Protein AF-A0A7J8XLC2-F1 (afdb_monomer)

InterPro domains:
  IPR004240 Nonaspanin (TM9SF) [PF02990] (1-129)
  IPR004240 Nonaspanin (TM9SF) [PTHR10766] (1-129)

pLDDT: mean 79.37, std 13.91, range [45.06, 97.25]

Sequence (130 aa):
MTYSIKWLPTNVTFARRFDVYLDYPFFEHQIHWFSVFNSFMMVIFLTGLVSMILMRTLRNDYAKYAREDDDLETLERDVSEESGWKLVHGDVFRPPRGLVLLSAVVGTGAQLALLVLLVILLAIVGTLYV

Radius of gyration: 33.18 Å; Cα contacts (8 Å, |Δi|>4): 1; chains: 1; bounding box: 45×52×92 Å

Structure (mmCIF, N/CA/C/O backbone):
data_AF-A0A7J8XLC2-F1
#
_entry.id   AF-A0A7J8XLC2-F1
#
loop_
_atom_site.group_PDB
_atom_site.id
_atom_site.type_symbol
_atom_site.label_atom_id
_atom_site.label_alt_id
_atom_site.label_comp_id
_atom_site.label_asym_id
_atom_site.label_entity_id
_atom_site.label_seq_id
_atom_site.pdbx_PDB_ins_code
_atom_site.Cartn_x
_atom_site.Cartn_y
_atom_site.Cartn_z
_atom_site.occupancy
_atom_site.B_iso_or_equiv
_atom_site.auth_seq_id
_atom_site.auth_comp_id
_atom_site.auth_asym_id
_atom_site.auth_atom_id
_atom_site.pdbx_PDB_model_num
ATOM 1 N N . MET A 1 1 ? 4.538 -8.813 51.188 1.00 45.06 1 MET A N 1
ATOM 2 C CA . MET A 1 1 ? 3.809 -7.734 50.489 1.00 45.06 1 MET A CA 1
ATOM 3 C C . MET A 1 1 ? 2.490 -7.535 51.218 1.00 45.06 1 MET A C 1
ATOM 5 O O . MET A 1 1 ? 1.593 -8.346 51.039 1.00 45.06 1 MET A O 1
ATOM 9 N N . THR A 1 2 ? 2.393 -6.541 52.099 1.00 63.00 2 THR A N 1
ATOM 10 C CA . THR A 1 2 ? 1.174 -6.277 52.884 1.00 63.00 2 THR A CA 1
ATOM 11 C C . THR A 1 2 ? 0.667 -4.903 52.478 1.00 63.00 2 THR A C 1
ATOM 13 O O . THR A 1 2 ? 1.368 -3.914 52.676 1.00 63.00 2 THR A O 1
ATOM 16 N N . TYR A 1 3 ? -0.506 -4.836 51.851 1.00 78.50 3 TYR A N 1
ATOM 17 C CA . TYR A 1 3 ? -1.141 -3.565 51.515 1.00 78.50 3 TYR A CA 1
ATOM 18 C C . TYR A 1 3 ? -2.088 -3.154 52.650 1.00 78.50 3 TYR A C 1
ATOM 20 O O . TYR A 1 3 ? -2.692 -4.000 53.307 1.00 78.50 3 TYR A O 1
ATOM 28 N N . SER A 1 4 ? -2.207 -1.850 52.893 1.00 78.00 4 SER A N 1
ATOM 29 C CA . SER A 1 4 ? -3.137 -1.277 53.868 1.00 78.00 4 SER A CA 1
ATOM 30 C C . SER A 1 4 ? -4.139 -0.401 53.126 1.00 78.00 4 SER A C 1
ATOM 32 O O . SER A 1 4 ? -3.741 0.493 52.381 1.00 78.00 4 SER A O 1
ATOM 34 N N . ILE A 1 5 ? -5.432 -0.676 53.309 1.00 83.94 5 ILE A N 1
ATOM 35 C CA . ILE A 1 5 ? -6.523 0.129 52.751 1.00 83.94 5 ILE A CA 1
ATOM 36 C C . ILE A 1 5 ? -7.125 0.959 53.879 1.00 83.94 5 ILE A C 1
ATOM 38 O O . ILE A 1 5 ? -7.458 0.431 54.940 1.00 83.94 5 ILE A O 1
ATOM 42 N N . LYS A 1 6 ? -7.301 2.257 53.627 1.00 81.19 6 LYS A N 1
ATOM 43 C CA . LYS A 1 6 ? -8.070 3.164 54.481 1.00 81.19 6 LYS A CA 1
ATOM 44 C C . LYS A 1 6 ? -9.316 3.594 53.722 1.00 81.19 6 LYS A C 1
ATOM 46 O O . LYS A 1 6 ? -9.214 4.188 52.654 1.00 81.19 6 LYS A O 1
ATOM 51 N N . TRP A 1 7 ? -10.481 3.281 54.273 1.00 83.38 7 TRP A N 1
ATOM 52 C CA . TRP A 1 7 ? -11.764 3.672 53.700 1.00 83.38 7 TRP A CA 1
ATOM 53 C C . TRP A 1 7 ? -12.165 5.046 54.233 1.00 83.38 7 TRP A C 1
ATOM 55 O O . TRP A 1 7 ? -12.185 5.250 55.446 1.00 83.38 7 TRP A O 1
ATOM 65 N N . LEU A 1 8 ? -12.486 5.979 53.334 1.00 84.69 8 LEU A N 1
ATOM 66 C CA . LEU A 1 8 ? -13.0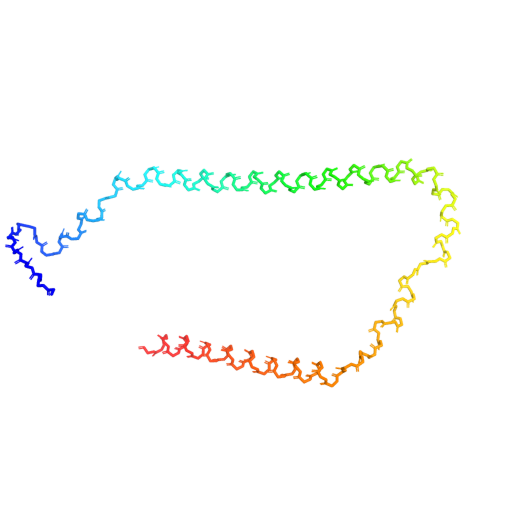58 7.278 53.685 1.00 84.69 8 LEU A CA 1
ATOM 67 C C . LEU A 1 8 ? -14.517 7.351 53.206 1.00 84.69 8 LEU A C 1
ATOM 69 O O . LEU A 1 8 ? -14.803 6.961 52.070 1.00 84.69 8 LEU A O 1
ATOM 73 N N . PRO A 1 9 ? -15.449 7.844 54.040 1.00 83.50 9 PRO A N 1
ATOM 74 C CA . PRO A 1 9 ? -16.835 8.041 53.636 1.00 83.50 9 PRO A CA 1
ATOM 75 C C . PRO A 1 9 ? -16.952 9.204 52.642 1.00 83.50 9 PRO A C 1
ATOM 77 O O . PRO A 1 9 ? -16.281 10.225 52.776 1.00 83.50 9 PRO A O 1
ATOM 80 N N . THR A 1 10 ? -17.832 9.063 51.649 1.00 82.31 10 THR A N 1
ATOM 81 C CA . THR A 1 10 ? -18.079 10.087 50.620 1.00 82.31 10 THR A CA 1
ATOM 82 C C . THR A 1 10 ? -19.557 10.466 50.594 1.00 82.31 10 THR A C 1
ATOM 84 O O . THR A 1 10 ? -20.398 9.571 50.629 1.00 82.31 10 THR A O 1
ATOM 87 N N . ASN A 1 11 ? -19.878 11.746 50.394 1.00 85.56 11 ASN A N 1
ATOM 88 C CA . ASN A 1 11 ? -21.262 12.230 50.247 1.00 85.56 11 ASN A CA 1
ATOM 89 C C . ASN A 1 11 ? -21.863 12.060 48.836 1.00 85.56 11 ASN A C 1
ATOM 91 O O . ASN A 1 11 ? -23.034 12.361 48.628 1.00 85.56 11 ASN A O 1
ATOM 95 N N . VAL A 1 12 ? -21.085 11.589 47.856 1.00 81.94 12 VAL A N 1
ATOM 96 C CA . VAL A 1 12 ? -21.573 11.315 46.495 1.00 81.94 12 VAL A CA 1
ATOM 97 C C . VAL A 1 12 ? -22.301 9.974 46.429 1.00 81.94 12 VAL A C 1
ATOM 99 O O . VAL A 1 12 ? -21.786 8.947 46.885 1.00 81.94 12 VAL A O 1
ATOM 102 N N . THR A 1 13 ? -23.495 9.985 45.833 1.00 80.81 13 THR A N 1
ATOM 103 C CA . THR A 1 13 ? -24.294 8.782 45.578 1.00 80.81 13 THR A CA 1
ATOM 104 C C . THR A 1 13 ? -23.543 7.837 44.642 1.00 80.81 13 THR A C 1
ATOM 106 O O . THR A 1 13 ? -22.837 8.283 43.739 1.00 80.81 13 THR A O 1
ATOM 109 N N . PHE A 1 14 ? -23.692 6.522 44.841 1.00 79.50 14 PHE A N 1
ATOM 110 C CA . PHE A 1 14 ? -22.957 5.506 44.072 1.00 79.50 14 PHE A CA 1
ATOM 111 C C . PHE A 1 14 ? -23.074 5.713 42.552 1.00 79.50 14 PHE A C 1
ATOM 113 O O . PHE A 1 14 ? -22.074 5.622 41.848 1.00 79.50 14 PHE A O 1
ATOM 120 N N . ALA A 1 15 ? -24.266 6.087 42.076 1.00 80.50 15 ALA A N 1
ATOM 121 C CA . ALA A 1 15 ? -24.545 6.341 40.665 1.00 80.50 15 ALA A CA 1
ATOM 122 C C . ALA A 1 15 ? -23.743 7.509 40.061 1.00 80.50 15 ALA A C 1
ATOM 124 O O . ALA A 1 15 ? -23.401 7.441 38.890 1.00 80.50 15 ALA A O 1
ATOM 125 N N . ARG A 1 16 ? -23.417 8.550 40.844 1.00 78.75 16 ARG A N 1
ATOM 126 C CA . ARG A 1 16 ? -22.707 9.754 40.365 1.00 78.75 16 ARG A CA 1
ATOM 127 C C . ARG A 1 16 ? -21.204 9.751 40.645 1.00 78.75 16 ARG A C 1
ATOM 129 O O . ARG A 1 16 ? -20.503 10.692 40.294 1.00 78.75 16 ARG A O 1
ATOM 136 N N . ARG A 1 17 ? -20.673 8.711 41.298 1.00 80.81 17 ARG A N 1
ATOM 137 C CA . ARG A 1 17 ? -19.233 8.623 41.616 1.00 80.81 17 ARG A CA 1
ATOM 138 C C . ARG A 1 17 ? -18.350 8.569 40.370 1.00 80.81 17 ARG A C 1
ATOM 140 O O . ARG A 1 17 ? -17.209 9.013 40.431 1.00 80.81 17 ARG A O 1
ATOM 147 N N . PHE A 1 18 ? -18.869 8.023 39.272 1.00 77.38 18 PHE A N 1
ATOM 148 C CA . PHE A 1 18 ? -18.138 7.908 38.012 1.00 77.38 18 PHE A CA 1
ATOM 149 C C . PHE A 1 18 ? -18.171 9.191 37.172 1.00 77.38 18 PHE A C 1
ATOM 151 O O . PHE A 1 18 ? -17.306 9.358 36.319 1.00 77.38 18 PHE A O 1
ATOM 158 N N . ASP A 1 19 ? -19.078 10.128 37.467 1.00 77.44 19 ASP A N 1
ATOM 159 C CA . ASP A 1 19 ? -19.248 11.369 36.700 1.00 77.44 19 ASP A CA 1
ATOM 160 C C . ASP A 1 19 ? -18.007 12.277 36.771 1.00 77.44 19 ASP A C 1
ATOM 162 O O . ASP A 1 19 ? -17.693 12.968 35.812 1.00 77.44 19 ASP A O 1
ATOM 166 N N . VAL A 1 20 ? -17.233 12.206 37.862 1.00 73.44 20 VAL A N 1
ATOM 167 C CA . VAL A 1 20 ? -15.961 12.942 38.031 1.00 73.44 20 VAL A CA 1
ATOM 168 C C . VAL A 1 20 ? -14.902 12.516 37.009 1.00 73.44 20 VAL A C 1
ATOM 170 O O . VAL A 1 20 ? -14.051 13.312 36.623 1.00 73.44 20 VAL A O 1
ATOM 173 N N . TYR A 1 21 ? -14.944 11.264 36.550 1.00 70.12 21 TYR A N 1
ATOM 174 C CA . TYR A 1 21 ? -14.046 10.772 35.500 1.00 70.12 21 TYR A CA 1
ATOM 175 C C . TYR A 1 21 ? -14.570 11.074 34.092 1.00 70.12 21 TYR A C 1
ATOM 177 O O . TYR A 1 21 ? -13.850 10.869 33.117 1.00 70.12 21 TYR A O 1
ATOM 185 N N . LEU A 1 22 ? -15.812 11.553 33.991 1.00 72.19 22 LEU A N 1
ATOM 186 C CA . LEU A 1 22 ? -16.464 11.971 32.755 1.00 72.19 22 LEU A CA 1
ATOM 187 C C . LEU A 1 22 ? -16.412 13.495 32.563 1.00 72.19 22 LEU A C 1
ATOM 189 O O . LEU A 1 22 ? -17.052 13.997 31.643 1.00 72.19 22 LEU A O 1
ATOM 193 N N . ASP A 1 23 ? -15.665 14.237 33.392 1.00 65.75 23 ASP A N 1
ATOM 194 C CA . ASP A 1 23 ? -15.508 15.684 33.234 1.00 65.75 23 ASP A CA 1
ATOM 195 C C . ASP A 1 23 ? -14.778 16.005 31.912 1.00 65.75 23 ASP A C 1
ATOM 197 O O . ASP A 1 23 ? -13.554 15.946 31.768 1.00 65.75 23 ASP A O 1
ATOM 201 N N . TYR A 1 24 ? -15.602 16.359 30.929 1.00 61.75 24 TYR A N 1
ATOM 202 C CA . TYR A 1 24 ? -15.301 16.656 29.531 1.00 61.75 24 TYR A CA 1
ATOM 203 C C . TYR A 1 24 ? -14.434 17.907 29.234 1.00 61.75 24 TYR A C 1
ATOM 205 O O . TYR A 1 24 ? -13.687 17.876 28.250 1.00 61.75 24 TYR A O 1
ATOM 213 N N . PRO A 1 25 ? -14.445 19.009 30.020 1.00 65.38 25 PRO A N 1
ATOM 214 C CA . PRO A 1 25 ? -13.868 20.276 29.553 1.00 65.38 25 PRO A CA 1
ATOM 215 C C . PRO A 1 25 ? -12.332 20.295 29.478 1.00 65.38 25 PRO A C 1
ATOM 217 O O . PRO A 1 25 ? -11.764 21.198 28.865 1.00 65.38 25 PRO A O 1
ATOM 220 N N . PHE A 1 26 ? -11.641 19.308 30.060 1.00 58.66 26 PHE A N 1
ATOM 221 C CA . PHE A 1 26 ? -10.179 19.206 29.988 1.00 58.66 26 PHE A CA 1
ATOM 222 C C . PHE A 1 26 ? -9.680 18.455 28.738 1.00 58.66 26 PHE A C 1
ATOM 224 O O . PHE A 1 26 ? -8.571 18.714 28.270 1.00 58.66 26 PHE A O 1
ATOM 231 N N . PHE A 1 27 ? -10.488 17.554 28.166 1.00 56.06 27 PHE A N 1
ATOM 232 C CA . PHE A 1 27 ? -10.042 16.632 27.112 1.00 56.06 27 PHE A CA 1
ATOM 233 C C . PHE A 1 27 ? -10.458 17.041 25.691 1.00 56.06 27 PHE A C 1
ATOM 235 O O . PHE A 1 27 ? -9.766 16.681 24.740 1.00 56.06 27 PHE A O 1
ATOM 242 N N . GLU A 1 28 ? -11.532 17.814 25.505 1.00 61.28 28 GLU A N 1
ATOM 243 C CA . GLU A 1 28 ? -12.068 18.049 24.154 1.00 61.28 28 GLU A CA 1
ATOM 244 C C . GLU A 1 28 ? -11.238 19.010 23.292 1.00 61.28 28 GLU A C 1
ATOM 246 O O . GLU A 1 28 ? -10.971 18.715 22.127 1.00 61.28 28 GLU A O 1
ATOM 251 N N . HIS A 1 29 ? -10.814 20.164 23.819 1.00 61.19 29 HIS A N 1
ATOM 252 C CA . HIS A 1 29 ? -10.316 21.221 22.928 1.00 61.19 29 HIS A CA 1
ATOM 253 C C . HIS A 1 29 ? -8.862 21.015 22.475 1.00 61.19 29 HIS A C 1
ATOM 255 O O . HIS A 1 29 ? -8.542 21.216 21.303 1.00 61.19 29 HIS A O 1
ATOM 261 N N . GLN A 1 30 ? -7.972 20.579 23.373 1.00 66.06 30 GLN A N 1
ATOM 262 C CA . GLN A 1 30 ? -6.543 20.473 23.047 1.00 66.06 30 GLN A CA 1
ATOM 263 C C . GLN A 1 30 ? -6.191 19.181 22.297 1.00 66.06 30 GLN A C 1
ATOM 265 O O . GLN A 1 30 ? -5.374 19.206 21.377 1.00 66.06 30 GLN A O 1
ATOM 270 N N . ILE A 1 31 ? -6.830 18.057 22.636 1.00 73.81 31 ILE A N 1
ATOM 271 C CA . ILE A 1 31 ? -6.496 16.748 22.052 1.00 73.81 31 ILE A CA 1
ATOM 272 C C . ILE A 1 31 ? -7.086 16.612 20.644 1.00 73.81 31 ILE A C 1
ATOM 274 O O . ILE A 1 31 ? -6.421 16.090 19.747 1.00 73.81 31 ILE A O 1
ATOM 278 N N . HIS A 1 32 ? -8.294 17.138 20.409 1.00 80.12 32 HIS A N 1
ATOM 279 C CA . HIS A 1 32 ? -8.920 17.059 19.091 1.00 80.12 32 HIS A CA 1
ATOM 280 C C . HIS A 1 32 ? -8.149 17.884 18.050 1.00 80.12 32 HIS A C 1
ATOM 282 O O . HIS A 1 32 ? -7.794 17.360 16.993 1.00 80.12 32 HIS A O 1
ATOM 288 N N . TRP A 1 33 ? -7.788 19.136 18.359 1.00 84.50 33 TRP A N 1
ATOM 289 C CA . TRP A 1 33 ? -6.998 19.963 17.439 1.00 84.50 33 TRP A CA 1
ATOM 290 C C . TRP A 1 33 ? -5.585 19.397 17.201 1.00 84.50 33 TRP A C 1
ATOM 292 O O . TRP A 1 33 ? -5.103 19.411 16.067 1.00 84.50 33 TRP A O 1
ATOM 302 N N . PHE A 1 34 ? -4.962 18.793 18.223 1.00 85.31 34 PHE A N 1
ATOM 303 C CA . PHE A 1 34 ? -3.691 18.076 18.070 1.00 85.31 34 PHE A CA 1
ATOM 304 C C . PHE A 1 34 ? -3.803 16.886 17.100 1.00 85.31 34 PHE A C 1
ATOM 306 O O . PHE A 1 34 ? -2.930 16.692 16.254 1.00 85.31 34 PHE A O 1
ATOM 313 N N . SER A 1 35 ? -4.900 16.123 17.159 1.00 84.12 35 SER A N 1
ATOM 314 C CA . SER A 1 35 ? -5.138 15.003 16.235 1.00 84.12 35 SER A CA 1
ATOM 315 C C . SER A 1 35 ? -5.342 15.458 14.780 1.00 84.12 35 SER A C 1
ATOM 317 O O . SER A 1 35 ? -4.810 14.833 13.857 1.00 84.12 35 SER A O 1
ATOM 319 N N . VAL A 1 36 ? -6.020 16.595 14.570 1.00 89.62 36 VAL A N 1
ATOM 320 C CA . VAL A 1 36 ? -6.197 17.215 13.245 1.00 89.62 36 VAL A CA 1
ATOM 321 C C . VAL A 1 36 ? -4.851 17.670 12.682 1.00 89.62 36 VAL A C 1
ATOM 323 O O . VAL A 1 36 ? -4.533 17.374 11.529 1.00 89.62 36 VAL A O 1
ATOM 326 N N . PHE A 1 37 ? -4.023 18.324 13.501 1.00 92.75 37 PHE A N 1
ATOM 327 C CA . PHE A 1 37 ? -2.679 18.738 13.098 1.00 92.75 37 PHE A CA 1
ATOM 328 C C . PHE A 1 37 ? -1.792 17.538 12.737 1.00 92.75 37 PHE A C 1
ATOM 330 O O . PHE A 1 37 ? -1.132 17.544 11.698 1.00 92.75 37 PHE A O 1
ATOM 337 N N . ASN A 1 38 ? -1.828 16.477 13.547 1.00 90.38 38 ASN A N 1
ATOM 338 C CA . ASN A 1 38 ? -1.083 15.246 13.291 1.00 90.38 38 ASN A CA 1
ATOM 339 C C . ASN A 1 38 ? -1.464 14.610 11.940 1.00 90.38 38 ASN A C 1
ATOM 341 O O . ASN A 1 38 ? -0.587 14.260 11.150 1.00 90.38 38 ASN A O 1
ATOM 345 N N . SER A 1 39 ? -2.762 14.518 11.630 1.00 92.25 39 SER A N 1
ATOM 346 C CA . SER A 1 39 ? -3.222 14.002 10.333 1.00 92.25 39 SER A CA 1
ATOM 347 C C . SER A 1 39 ? -2.823 14.915 9.169 1.00 92.25 39 SER A C 1
ATOM 349 O O . SER A 1 39 ? -2.443 14.426 8.106 1.00 92.25 39 SER A O 1
ATOM 351 N N . PHE A 1 40 ? -2.885 16.236 9.352 1.00 95.25 40 PHE A N 1
ATOM 352 C CA . PHE A 1 40 ? -2.515 17.208 8.322 1.00 95.25 40 PHE A CA 1
ATOM 353 C C . PHE A 1 40 ? -1.022 17.140 7.964 1.00 95.25 40 PHE A C 1
ATOM 355 O O . PHE A 1 40 ? -0.666 17.123 6.784 1.00 95.25 40 PHE A O 1
ATOM 362 N N . MET A 1 41 ? -0.147 17.012 8.968 1.00 94.62 41 MET A N 1
ATOM 363 C CA . MET A 1 41 ? 1.294 16.811 8.763 1.00 94.62 41 MET A CA 1
ATOM 364 C C . MET A 1 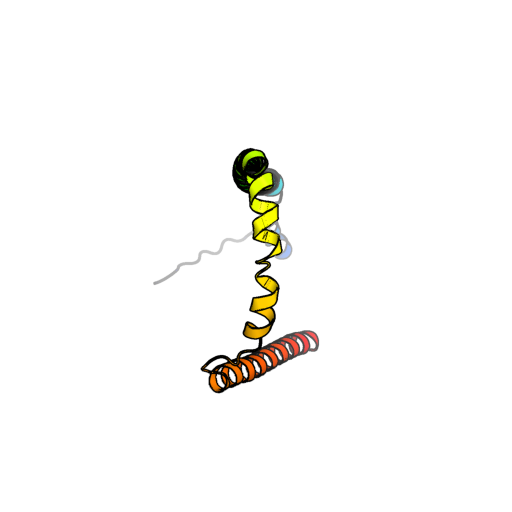41 ? 1.590 15.541 7.957 1.00 94.62 41 MET A C 1
ATOM 366 O O . MET A 1 41 ? 2.421 15.564 7.048 1.00 94.62 41 MET A O 1
ATOM 370 N N . MET A 1 42 ? 0.867 14.455 8.240 1.00 94.31 42 MET A N 1
ATOM 371 C CA . MET A 1 42 ? 0.979 13.183 7.518 1.00 94.31 42 MET A CA 1
ATOM 372 C C . MET A 1 42 ? 0.646 13.344 6.027 1.00 94.31 42 MET A C 1
ATOM 374 O O . MET A 1 42 ? 1.400 12.883 5.172 1.00 94.31 42 MET A O 1
ATOM 378 N N . VAL A 1 43 ? -0.435 14.063 5.702 1.00 96.19 43 VAL A N 1
ATOM 379 C CA . VAL A 1 43 ? -0.856 14.318 4.312 1.00 96.19 43 VAL A CA 1
ATOM 380 C C . VAL A 1 43 ? 0.167 15.163 3.552 1.00 96.19 43 VAL A C 1
ATOM 382 O O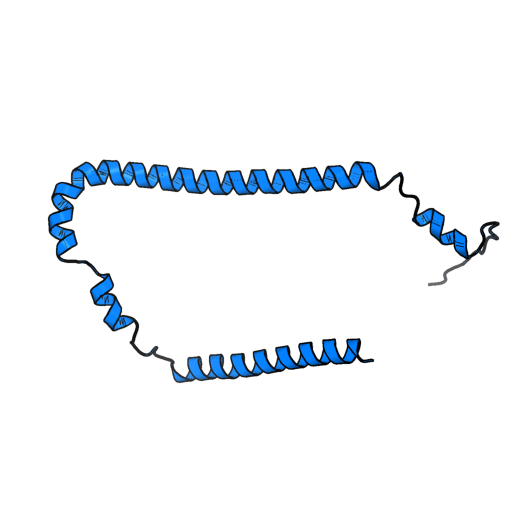 . VAL A 1 43 ? 0.500 14.831 2.411 1.00 96.19 43 VAL A O 1
ATOM 385 N N . ILE A 1 44 ? 0.702 16.223 4.170 1.00 96.56 44 ILE A N 1
ATOM 386 C CA . ILE A 1 44 ? 1.755 17.052 3.557 1.00 96.56 44 ILE A CA 1
ATOM 387 C C . ILE A 1 44 ? 2.999 16.211 3.283 1.00 96.56 44 ILE A C 1
ATOM 389 O O . ILE A 1 44 ? 3.561 16.283 2.190 1.00 96.56 44 ILE A O 1
ATOM 393 N N . PHE A 1 45 ? 3.412 15.393 4.251 1.00 96.44 45 PHE A N 1
ATOM 394 C CA . PHE A 1 45 ? 4.583 14.539 4.109 1.00 96.44 45 PHE A CA 1
ATOM 395 C C . PHE A 1 45 ? 4.414 13.530 2.966 1.00 96.44 45 PHE A C 1
ATOM 397 O O . PHE A 1 45 ? 5.285 13.424 2.101 1.00 96.44 45 PHE A O 1
ATOM 404 N N . LEU A 1 46 ? 3.265 12.848 2.908 1.00 95.81 46 LEU A N 1
ATOM 405 C CA . LEU A 1 46 ? 2.971 11.882 1.850 1.00 95.81 46 LEU A CA 1
ATOM 406 C C . LEU A 1 46 ? 2.942 12.552 0.470 1.00 95.81 46 LEU A C 1
ATOM 408 O O . LEU A 1 46 ? 3.567 12.068 -0.472 1.00 95.81 46 LEU A O 1
ATOM 412 N N . THR A 1 47 ? 2.266 13.698 0.364 1.00 96.94 47 THR A N 1
ATOM 413 C CA . THR A 1 47 ? 2.160 14.462 -0.888 1.00 96.94 47 THR A CA 1
ATOM 414 C C . THR A 1 47 ? 3.527 14.977 -1.339 1.00 96.94 47 THR A C 1
ATOM 416 O O . THR A 1 47 ? 3.840 14.927 -2.526 1.00 96.94 47 THR A O 1
ATOM 419 N N . GLY A 1 48 ? 4.373 15.418 -0.403 1.00 97.00 48 GLY A N 1
ATOM 420 C CA . GLY A 1 48 ? 5.744 15.844 -0.681 1.00 97.00 48 GLY A CA 1
ATOM 421 C C . GLY A 1 48 ? 6.613 14.709 -1.219 1.00 97.00 48 GLY A C 1
ATOM 422 O O . GLY A 1 48 ? 7.294 14.891 -2.227 1.00 97.00 48 GLY A O 1
ATOM 423 N N . LEU A 1 49 ? 6.546 13.520 -0.610 1.00 96.06 49 LEU A N 1
ATOM 424 C CA . LEU A 1 49 ? 7.259 12.338 -1.104 1.00 96.06 49 LEU A CA 1
ATOM 425 C C . LEU A 1 49 ? 6.782 11.922 -2.498 1.00 96.06 49 LEU A C 1
ATOM 427 O O . LEU A 1 49 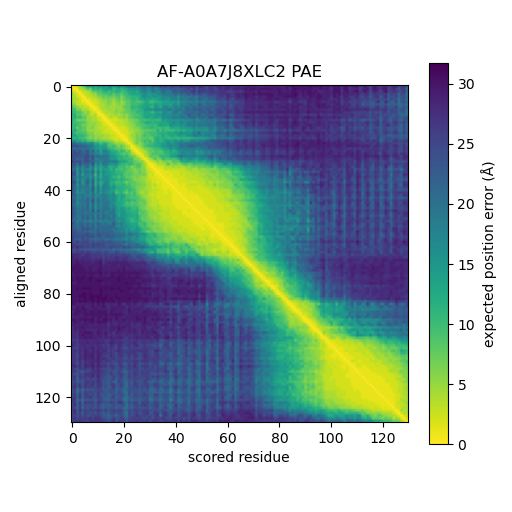? 7.608 11.693 -3.382 1.00 96.06 49 LEU A O 1
ATOM 431 N N . VAL A 1 50 ? 5.465 11.870 -2.717 1.00 97.00 50 VAL A N 1
ATOM 432 C CA . VAL A 1 50 ? 4.887 11.548 -4.030 1.00 97.00 50 VAL A CA 1
ATOM 433 C C . VAL A 1 50 ? 5.320 12.577 -5.076 1.00 97.00 50 VAL A C 1
ATOM 435 O O . VAL A 1 50 ? 5.791 12.195 -6.145 1.00 97.00 50 VAL A O 1
ATOM 438 N N . SER A 1 51 ? 5.243 13.870 -4.755 1.00 96.56 51 SER A N 1
ATOM 439 C CA . SER A 1 51 ? 5.689 14.956 -5.635 1.00 96.56 51 SER A CA 1
ATOM 440 C C . SER A 1 51 ? 7.186 14.865 -5.951 1.00 96.56 51 SER A C 1
ATOM 442 O O . SER A 1 51 ? 7.579 15.021 -7.104 1.00 96.56 51 SER A O 1
ATOM 444 N N . MET A 1 52 ? 8.033 14.527 -4.972 1.00 95.44 52 MET A N 1
ATOM 445 C CA . MET A 1 52 ? 9.472 14.335 -5.184 1.00 95.44 52 MET A CA 1
ATOM 446 C C . MET A 1 52 ? 9.761 13.161 -6.131 1.00 95.44 52 MET A C 1
ATOM 448 O O . MET A 1 52 ? 10.609 13.282 -7.018 1.00 95.44 52 MET A O 1
ATOM 452 N N . ILE A 1 53 ? 9.056 12.035 -5.974 1.00 95.56 53 ILE A N 1
ATOM 453 C CA . ILE A 1 53 ? 9.173 10.876 -6.874 1.00 95.56 53 ILE A CA 1
ATOM 454 C C . ILE A 1 53 ? 8.688 11.247 -8.279 1.00 95.56 53 ILE A C 1
ATOM 456 O O . ILE A 1 53 ? 9.362 10.924 -9.261 1.00 95.56 53 ILE A O 1
ATOM 460 N N . LEU A 1 54 ? 7.566 11.963 -8.381 1.00 94.38 54 LEU A N 1
ATOM 461 C CA . LEU A 1 54 ? 7.018 12.434 -9.650 1.00 94.38 54 LEU A CA 1
ATOM 462 C C . LEU A 1 54 ? 7.975 13.406 -10.352 1.00 94.38 54 LEU A C 1
ATOM 464 O O . LEU A 1 54 ? 8.269 13.239 -11.526 1.00 94.38 54 LEU A O 1
ATOM 468 N N . MET A 1 55 ? 8.536 14.388 -9.646 1.00 94.38 55 MET A N 1
ATOM 469 C CA . MET A 1 55 ? 9.534 15.294 -10.223 1.00 94.38 55 MET A CA 1
ATOM 470 C C . MET A 1 55 ? 10.796 14.550 -10.656 1.00 94.38 55 MET A C 1
ATOM 472 O O . MET A 1 55 ? 11.374 14.869 -11.694 1.00 94.38 55 MET A O 1
ATOM 476 N N . ARG A 1 56 ? 11.239 13.556 -9.879 1.00 91.19 56 ARG A N 1
ATOM 477 C CA . ARG A 1 56 ? 12.408 12.744 -10.230 1.00 91.19 56 ARG A CA 1
ATOM 478 C C . ARG A 1 56 ? 12.161 11.922 -11.493 1.00 91.19 56 ARG A C 1
ATOM 480 O O . ARG A 1 56 ? 13.047 11.861 -12.339 1.00 91.19 56 ARG A O 1
ATOM 487 N N . THR A 1 57 ? 10.983 11.314 -11.614 1.00 89.69 57 THR A N 1
ATOM 488 C CA . THR A 1 57 ? 10.582 10.557 -12.808 1.00 89.69 57 THR A CA 1
ATOM 489 C C . THR A 1 57 ? 10.404 11.481 -14.002 1.00 89.69 57 THR A C 1
ATOM 491 O O . THR A 1 57 ? 11.056 11.247 -15.007 1.00 89.69 57 THR A O 1
ATOM 494 N N . LEU A 1 58 ? 9.671 12.589 -13.871 1.00 89.75 58 LEU A N 1
ATOM 495 C CA . LEU A 1 58 ? 9.493 13.570 -14.947 1.00 89.75 58 LEU A CA 1
ATOM 496 C C . LEU A 1 58 ? 10.812 14.166 -15.435 1.00 89.75 58 LEU A C 1
ATOM 498 O O . LEU A 1 58 ? 11.004 14.295 -16.636 1.00 89.75 58 LEU A O 1
ATOM 502 N N . ARG A 1 59 ? 11.741 14.519 -14.540 1.00 86.38 59 ARG A N 1
ATOM 503 C CA . ARG A 1 59 ? 13.057 15.038 -14.942 1.00 86.38 59 ARG A CA 1
ATOM 504 C C . ARG A 1 59 ? 13.873 13.985 -15.693 1.00 86.38 59 ARG A C 1
ATOM 506 O O . ARG A 1 59 ? 14.606 14.335 -16.613 1.00 86.38 59 ARG A O 1
ATOM 513 N N . ASN A 1 60 ? 13.770 12.722 -15.284 1.00 81.44 60 ASN A N 1
ATOM 514 C CA . ASN A 1 60 ? 14.437 11.618 -15.962 1.00 81.44 60 ASN A CA 1
ATOM 515 C C . ASN A 1 60 ? 13.800 11.333 -17.330 1.00 81.44 60 ASN A C 1
ATOM 517 O O . ASN A 1 60 ? 14.527 11.154 -18.299 1.00 81.44 60 ASN A O 1
ATOM 521 N N . ASP A 1 61 ? 12.470 11.368 -17.415 1.00 83.44 61 ASP A N 1
ATOM 522 C CA . ASP A 1 61 ? 11.718 11.210 -18.661 1.00 83.44 61 ASP A CA 1
ATOM 523 C C . ASP A 1 61 ? 12.003 12.359 -19.625 1.00 83.44 61 ASP A C 1
ATOM 525 O O . ASP A 1 61 ? 12.366 12.105 -20.761 1.00 83.44 61 ASP A O 1
ATOM 529 N N . TYR A 1 62 ? 11.961 13.619 -19.185 1.00 81.31 62 TYR A N 1
ATOM 530 C CA . TYR A 1 62 ? 12.325 14.765 -20.027 1.00 81.31 62 TYR A CA 1
ATOM 531 C C . TYR A 1 62 ? 13.756 14.667 -20.560 1.00 81.31 62 TYR A C 1
ATOM 533 O O . TYR A 1 62 ? 14.002 14.971 -21.723 1.00 81.31 62 TYR A O 1
ATOM 541 N N . ALA A 1 63 ? 14.704 14.241 -19.720 1.00 76.69 63 ALA A N 1
ATOM 542 C CA . ALA A 1 63 ? 16.082 14.030 -20.149 1.00 76.69 63 ALA A CA 1
ATOM 543 C C . ALA A 1 63 ? 16.210 12.857 -21.134 1.00 76.69 63 ALA A C 1
ATOM 545 O O . ALA A 1 63 ? 17.086 12.900 -21.994 1.00 76.69 63 ALA A O 1
ATOM 546 N N . LYS A 1 64 ? 15.349 11.837 -21.019 1.00 74.44 64 LYS A N 1
ATOM 547 C CA . LYS A 1 64 ? 15.258 10.724 -21.966 1.00 74.44 64 LYS A CA 1
ATOM 548 C C . LYS A 1 64 ? 14.639 11.181 -23.284 1.00 74.44 64 LYS A C 1
ATOM 550 O O . LYS A 1 64 ? 15.283 10.987 -24.294 1.00 74.44 64 LYS A O 1
ATOM 555 N N . TYR A 1 65 ? 13.493 11.859 -23.286 1.00 71.44 65 TYR A N 1
ATOM 556 C CA . TYR A 1 65 ? 12.850 12.356 -24.509 1.00 71.44 65 TYR A CA 1
ATOM 557 C C . TYR A 1 65 ? 13.714 13.374 -25.257 1.00 71.44 65 TYR A C 1
ATOM 559 O O . TYR A 1 65 ? 13.798 13.311 -26.470 1.00 71.44 65 TYR A O 1
ATOM 567 N N . ALA A 1 66 ? 14.439 14.252 -24.558 1.00 72.88 66 ALA A N 1
ATOM 568 C CA . ALA A 1 66 ? 15.377 15.172 -25.208 1.00 72.88 66 ALA A CA 1
ATOM 569 C C . ALA A 1 66 ? 16.591 14.469 -25.852 1.00 72.88 66 ALA A C 1
ATOM 571 O O . ALA A 1 66 ? 17.271 15.070 -26.673 1.00 72.88 66 ALA A O 1
ATOM 572 N N . ARG A 1 67 ? 16.901 13.231 -25.442 1.00 64.19 67 ARG A N 1
ATOM 573 C CA . ARG A 1 67 ? 17.908 12.360 -26.076 1.00 64.19 67 ARG A CA 1
ATOM 574 C C . ARG A 1 67 ? 17.276 11.505 -27.171 1.00 64.19 67 ARG A C 1
ATOM 576 O O . ARG A 1 67 ? 17.870 11.305 -28.213 1.00 64.19 67 ARG A O 1
ATOM 583 N N . GLU A 1 68 ? 16.059 11.035 -26.924 1.00 60.09 68 GLU A N 1
ATOM 584 C CA . GLU A 1 68 ? 15.278 10.212 -27.832 1.00 60.09 68 GLU A CA 1
ATOM 585 C C . GLU A 1 68 ? 14.845 11.031 -29.046 1.00 60.09 68 GLU A C 1
ATOM 587 O O . GLU A 1 68 ? 14.923 10.487 -30.112 1.00 60.09 68 GLU A O 1
ATOM 592 N N . ASP A 1 69 ? 14.541 12.328 -28.995 1.00 58.50 69 ASP A N 1
ATOM 593 C CA . ASP A 1 69 ? 14.324 13.112 -30.232 1.00 58.50 69 ASP A CA 1
ATOM 594 C C . ASP A 1 69 ? 15.563 13.122 -31.164 1.00 58.50 69 ASP A C 1
ATOM 596 O O . ASP A 1 69 ? 15.404 13.121 -32.382 1.00 58.50 69 ASP A O 1
ATOM 600 N N . ASP A 1 70 ? 16.784 13.066 -30.610 1.00 59.69 70 ASP A N 1
ATOM 601 C CA . ASP A 1 70 ? 18.038 12.928 -31.376 1.00 59.69 70 ASP A CA 1
ATOM 602 C C . ASP A 1 70 ? 18.300 11.465 -31.822 1.00 59.69 70 ASP A C 1
ATOM 604 O O . ASP A 1 70 ? 18.924 11.243 -32.860 1.00 59.69 70 ASP A O 1
ATOM 608 N N . ASP A 1 71 ? 17.816 10.463 -31.072 1.00 57.88 71 ASP A N 1
ATOM 609 C CA . ASP A 1 71 ? 18.060 9.026 -31.310 1.00 57.88 71 ASP A CA 1
ATOM 610 C C . ASP A 1 71 ? 16.878 8.287 -32.001 1.00 57.88 71 ASP A C 1
ATOM 612 O O . ASP A 1 71 ? 17.072 7.236 -32.608 1.00 57.88 71 ASP A O 1
ATOM 616 N N . LEU A 1 72 ? 15.645 8.797 -31.945 1.00 56.06 72 LEU A N 1
ATOM 617 C CA . LEU A 1 72 ? 14.370 8.178 -32.367 1.00 56.06 72 LEU A CA 1
ATOM 618 C C . LEU A 1 72 ? 14.295 8.051 -33.884 1.00 56.06 72 LEU A C 1
ATOM 620 O O . LEU A 1 72 ? 13.804 7.040 -34.381 1.00 56.06 72 LEU A O 1
ATOM 624 N N . GLU A 1 73 ? 14.876 9.005 -34.613 1.00 57.81 73 GLU A N 1
ATOM 625 C CA . GLU A 1 73 ? 15.019 8.920 -36.071 1.00 57.81 73 GLU A CA 1
ATOM 626 C C . GLU A 1 73 ? 15.906 7.724 -36.483 1.00 57.81 73 GLU A C 1
ATOM 628 O O . GLU A 1 73 ? 15.718 7.130 -37.547 1.00 57.81 73 GLU A O 1
ATOM 633 N N . THR A 1 74 ? 16.831 7.305 -35.609 1.00 57.09 74 THR A N 1
ATOM 634 C CA . THR A 1 74 ? 17.654 6.098 -35.789 1.00 57.09 74 THR A CA 1
ATOM 635 C C . THR A 1 74 ? 17.049 4.838 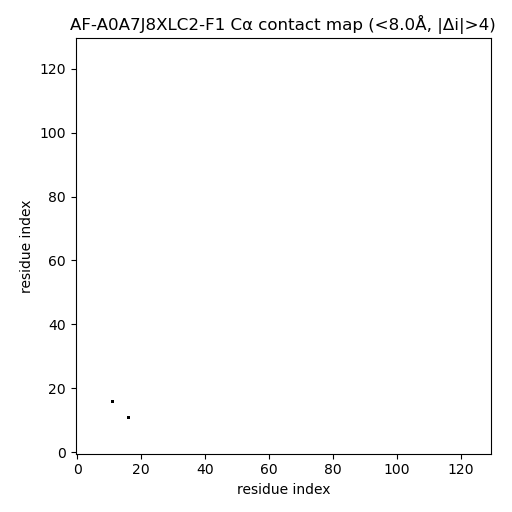-35.155 1.00 57.09 74 THR A C 1
ATOM 637 O O . THR A 1 74 ? 17.229 3.748 -35.695 1.00 57.09 74 THR A O 1
ATOM 640 N N . LEU A 1 75 ? 16.288 4.967 -34.064 1.00 56.44 75 LEU A N 1
ATOM 641 C CA . LEU A 1 75 ? 15.798 3.859 -33.232 1.00 56.44 75 LEU A CA 1
ATOM 642 C C . LEU A 1 75 ? 14.427 3.311 -33.678 1.00 56.44 75 LEU A C 1
ATOM 644 O O . LEU A 1 75 ? 14.150 2.130 -33.463 1.00 56.44 75 LEU A O 1
ATOM 648 N N . GLU A 1 76 ? 13.587 4.102 -34.363 1.00 59.19 76 GLU A N 1
ATOM 649 C CA . GLU A 1 76 ? 12.343 3.605 -34.989 1.00 59.19 76 GLU A CA 1
ATOM 650 C C . GLU A 1 76 ? 12.613 2.530 -36.055 1.00 59.19 76 GLU A C 1
ATOM 652 O O . GLU A 1 76 ? 11.788 1.634 -36.262 1.00 59.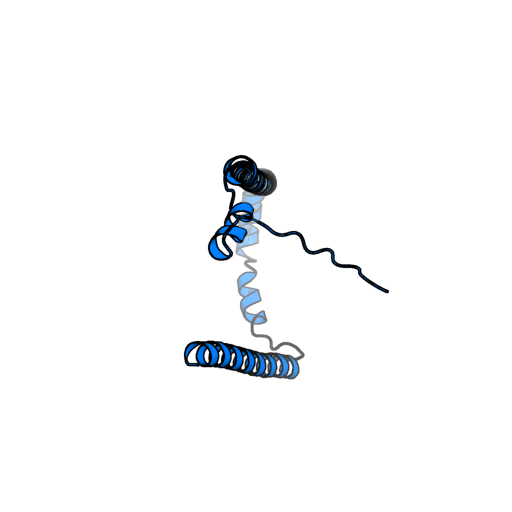19 76 GLU A O 1
ATOM 657 N N . ARG A 1 77 ? 13.786 2.578 -36.701 1.00 55.97 77 ARG A N 1
ATOM 658 C CA . ARG A 1 77 ? 14.209 1.577 -37.689 1.00 55.97 77 ARG A CA 1
ATOM 659 C C . ARG A 1 77 ? 14.600 0.235 -37.065 1.00 55.97 77 ARG A C 1
ATOM 661 O O . ARG A 1 77 ? 14.354 -0.784 -37.702 1.00 55.97 77 ARG A O 1
ATOM 668 N N . ASP A 1 78 ? 15.114 0.231 -35.835 1.00 56.50 78 ASP A N 1
ATOM 669 C CA . ASP A 1 78 ? 15.575 -0.983 -35.143 1.00 56.50 78 ASP A CA 1
ATOM 670 C C . ASP A 1 78 ? 14.493 -1.583 -34.211 1.00 56.50 78 ASP A C 1
ATOM 672 O O . ASP A 1 78 ? 14.349 -2.801 -34.117 1.00 56.50 78 ASP A O 1
ATOM 676 N N . VA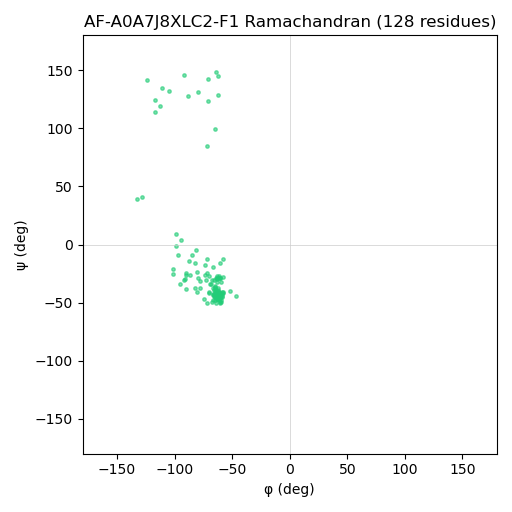L A 1 79 ? 13.640 -0.766 -33.573 1.00 56.50 79 VAL A N 1
ATOM 677 C CA . VAL A 1 79 ? 12.585 -1.245 -32.643 1.00 56.50 79 VAL A CA 1
ATOM 678 C C . VAL A 1 79 ? 11.426 -1.960 -33.347 1.00 56.50 79 VAL A C 1
ATOM 680 O O . VAL A 1 79 ? 10.772 -2.819 -32.745 1.00 56.50 79 VAL A O 1
ATOM 683 N N . SER A 1 80 ? 11.182 -1.668 -34.628 1.00 55.47 80 SER A N 1
ATOM 684 C CA . SER A 1 80 ? 10.184 -2.398 -35.423 1.00 55.47 80 SER A CA 1
ATOM 685 C C . SER A 1 80 ? 10.527 -3.892 -35.558 1.00 55.47 80 SER A C 1
ATOM 687 O O . SER A 1 80 ? 9.625 -4.729 -35.648 1.00 55.47 80 SER A O 1
ATOM 689 N N . GLU A 1 81 ? 11.814 -4.252 -35.491 1.00 55.50 81 GLU A N 1
ATOM 690 C CA . GLU A 1 81 ? 12.275 -5.639 -35.617 1.00 55.50 81 GLU A CA 1
ATOM 691 C C . GLU A 1 81 ? 12.299 -6.415 -34.279 1.00 55.50 81 GLU A C 1
ATOM 693 O O . GLU A 1 81 ? 12.309 -7.647 -34.300 1.00 55.50 81 GLU A O 1
ATOM 698 N N . GLU A 1 82 ? 12.199 -5.756 -33.112 1.00 55.50 82 GLU A N 1
ATOM 699 C CA . GLU A 1 82 ? 12.522 -6.377 -31.808 1.00 55.50 82 GLU A CA 1
ATOM 700 C C . GLU A 1 82 ? 11.474 -6.162 -30.688 1.00 55.50 82 GLU A C 1
ATOM 702 O O . GLU A 1 82 ? 11.785 -5.975 -29.511 1.00 55.50 82 GLU A O 1
ATOM 707 N N . SER A 1 83 ? 10.177 -6.218 -31.009 1.00 64.81 83 SER A N 1
ATOM 708 C CA . SER A 1 83 ? 9.108 -6.107 -29.998 1.00 64.81 83 SER A CA 1
ATOM 709 C C . SER A 1 83 ? 9.006 -7.374 -29.111 1.00 64.81 83 SER A C 1
ATOM 711 O O . SER A 1 83 ? 8.218 -8.294 -29.356 1.00 64.81 83 SER A O 1
ATOM 713 N N . GLY A 1 84 ? 9.829 -7.431 -28.058 1.00 67.88 84 GLY A N 1
ATOM 714 C CA . GLY A 1 84 ? 10.084 -8.608 -27.210 1.00 67.88 84 GLY A CA 1
ATOM 715 C C . GLY A 1 84 ? 8.894 -9.213 -26.447 1.00 67.88 84 GLY A C 1
ATOM 716 O O . GLY A 1 84 ? 8.960 -10.373 -26.046 1.00 67.88 84 GLY A O 1
ATOM 717 N N . TRP A 1 85 ? 7.762 -8.517 -26.296 1.00 72.31 85 TRP A N 1
ATOM 718 C CA . TRP A 1 85 ? 6.554 -9.090 -25.669 1.00 72.31 85 TRP A CA 1
ATOM 719 C C . TRP A 1 85 ? 6.018 -10.317 -26.429 1.00 72.31 85 TRP A C 1
ATOM 721 O O . TRP A 1 85 ? 5.460 -11.236 -25.824 1.00 72.31 85 TRP A O 1
ATOM 731 N N . LYS A 1 86 ? 6.253 -10.376 -27.747 1.00 63.75 86 LYS A N 1
ATOM 732 C CA . LYS A 1 86 ? 5.876 -11.509 -28.601 1.00 63.75 86 LYS A CA 1
ATOM 733 C C . LYS A 1 86 ? 6.719 -12.763 -28.324 1.00 63.75 86 LYS A C 1
ATOM 735 O O . LYS A 1 86 ? 6.226 -13.873 -28.503 1.00 63.75 86 LYS A O 1
ATOM 740 N N . LEU A 1 87 ? 7.950 -12.592 -27.833 1.00 65.75 87 LEU A N 1
ATOM 741 C CA . LEU A 1 87 ? 8.832 -13.683 -27.397 1.00 65.75 87 LEU A CA 1
ATOM 742 C C . LEU A 1 87 ? 8.432 -14.218 -26.009 1.00 65.75 87 LEU A C 1
ATOM 744 O O . LEU A 1 87 ? 8.545 -15.413 -25.748 1.00 65.75 87 LEU A O 1
ATOM 748 N N . VAL A 1 88 ? 7.884 -13.360 -25.141 1.00 69.94 88 VAL A N 1
ATOM 749 C CA . VAL A 1 88 ? 7.495 -13.715 -23.761 1.00 69.94 88 VAL A CA 1
ATOM 750 C C . VAL A 1 88 ? 6.224 -14.571 -23.700 1.00 69.94 88 VAL A C 1
ATOM 752 O O . VAL A 1 88 ? 6.073 -15.379 -22.783 1.00 69.94 88 VAL A O 1
ATOM 755 N N . HIS A 1 89 ? 5.335 -14.482 -24.697 1.00 70.19 89 HIS A N 1
ATOM 756 C CA . HIS A 1 89 ? 4.107 -15.290 -24.742 1.00 70.19 89 HIS A CA 1
ATOM 757 C C . HIS A 1 89 ? 4.384 -16.810 -24.705 1.00 70.19 89 HIS A C 1
ATOM 759 O O . HIS A 1 89 ? 3.557 -17.573 -24.211 1.00 70.19 89 HIS A O 1
ATOM 765 N N . GLY A 1 90 ? 5.549 -17.267 -25.188 1.00 65.19 90 GLY A N 1
ATOM 766 C CA . GLY A 1 90 ? 5.965 -18.676 -25.114 1.00 65.19 90 GLY A CA 1
ATOM 767 C C . GLY A 1 90 ? 6.544 -19.100 -23.758 1.00 65.19 90 GLY A C 1
ATOM 768 O O . GLY A 1 90 ? 6.478 -20.276 -23.399 1.00 65.19 90 GLY A O 1
ATOM 769 N N . ASP A 1 91 ? 7.067 -18.153 -22.978 1.00 69.31 91 ASP A N 1
ATOM 770 C CA . ASP A 1 91 ? 7.742 -18.424 -21.703 1.00 69.31 91 ASP A CA 1
ATOM 771 C C . ASP A 1 91 ? 6.787 -18.418 -20.510 1.00 69.31 91 ASP A C 1
ATOM 773 O O . ASP A 1 91 ? 7.015 -19.144 -19.542 1.00 69.31 91 ASP A O 1
ATOM 777 N N . VAL A 1 92 ? 5.670 -17.693 -20.615 1.00 69.75 92 VAL A N 1
ATOM 778 C CA . VAL A 1 92 ? 4.605 -17.649 -19.598 1.00 69.75 92 VAL A CA 1
ATOM 779 C C . VAL A 1 92 ? 3.976 -19.026 -19.343 1.00 69.75 92 VAL A C 1
ATOM 781 O O . VAL A 1 92 ? 3.546 -19.306 -18.226 1.00 69.75 92 VAL A O 1
ATOM 784 N N . PHE A 1 93 ? 3.962 -19.916 -20.340 1.00 68.94 93 PHE A N 1
ATOM 785 C CA . PHE A 1 93 ? 3.380 -21.258 -20.214 1.00 68.94 93 PHE A CA 1
ATOM 786 C C . PHE A 1 93 ? 4.391 -22.347 -19.840 1.00 68.94 93 PHE A C 1
ATOM 788 O O . PHE A 1 93 ? 4.022 -23.524 -19.784 1.00 68.94 93 PHE A O 1
ATOM 795 N N . ARG A 1 94 ? 5.663 -22.009 -19.575 1.00 78.31 94 ARG A N 1
ATOM 796 C CA . ARG A 1 94 ? 6.638 -23.030 -19.174 1.00 78.31 94 ARG A CA 1
ATOM 797 C C . ARG A 1 94 ? 6.330 -23.519 -17.756 1.00 78.31 94 ARG A C 1
ATOM 799 O O . ARG A 1 94 ? 6.310 -22.715 -16.823 1.00 78.31 94 ARG A O 1
ATOM 806 N N . PRO A 1 95 ? 6.133 -24.833 -17.558 1.00 71.50 95 PRO A N 1
ATOM 807 C CA . PRO A 1 95 ? 5.894 -25.368 -16.230 1.00 71.50 95 PRO A CA 1
ATOM 808 C C . PRO A 1 95 ? 7.118 -25.117 -15.329 1.00 71.50 95 PRO A C 1
ATOM 810 O O . PRO A 1 95 ? 8.243 -25.450 -15.718 1.00 71.50 95 PRO A O 1
ATOM 813 N N . PRO A 1 96 ? 6.942 -24.542 -14.124 1.00 75.31 96 PRO A N 1
ATOM 814 C CA . PRO A 1 96 ? 8.046 -24.322 -13.199 1.00 75.31 96 PRO A CA 1
ATOM 815 C C . PRO A 1 96 ? 8.647 -25.660 -12.750 1.00 75.31 96 PRO A C 1
ATOM 817 O O . PRO A 1 96 ? 7.941 -26.658 -12.590 1.00 75.31 96 PRO A O 1
ATOM 820 N N . ARG A 1 97 ? 9.959 -25.672 -12.472 1.00 77.12 97 ARG A N 1
ATOM 821 C CA . ARG A 1 97 ? 10.743 -26.880 -12.121 1.00 77.12 97 ARG A CA 1
ATOM 822 C C . ARG A 1 97 ? 10.218 -27.644 -10.887 1.00 77.12 97 ARG A C 1
ATOM 824 O O . ARG A 1 97 ? 10.635 -28.773 -10.665 1.00 77.12 97 ARG A O 1
ATOM 831 N N . GLY A 1 98 ? 9.308 -27.053 -10.104 1.00 82.44 98 GLY A N 1
ATOM 832 C CA . GLY A 1 98 ? 8.716 -27.616 -8.884 1.00 82.44 98 GLY A CA 1
ATOM 833 C C . GLY A 1 98 ? 7.182 -27.585 -8.839 1.00 82.44 98 GLY A C 1
ATOM 834 O O . GLY A 1 98 ? 6.622 -27.276 -7.790 1.00 82.44 98 GLY A O 1
ATOM 835 N N . LEU A 1 99 ? 6.496 -27.889 -9.950 1.00 81.06 99 LEU A N 1
ATOM 836 C CA . LEU A 1 99 ? 5.022 -27.910 -10.052 1.00 81.06 99 LEU A CA 1
ATOM 837 C C . LEU A 1 99 ? 4.314 -28.650 -8.907 1.00 81.06 99 LEU A C 1
ATOM 839 O O . LEU A 1 99 ? 3.327 -28.154 -8.374 1.00 81.06 99 LEU A O 1
ATOM 843 N N . VAL A 1 100 ? 4.817 -29.827 -8.526 1.00 84.00 100 VAL A N 1
ATOM 844 C CA . VAL A 1 100 ? 4.178 -30.679 -7.509 1.00 84.00 100 VAL A CA 1
ATOM 845 C C . VAL A 1 100 ? 4.220 -30.021 -6.131 1.00 84.00 100 VAL A C 1
ATOM 847 O O . VAL A 1 100 ? 3.215 -30.000 -5.430 1.00 84.00 100 VAL A O 1
ATOM 850 N N . LEU A 1 101 ? 5.360 -29.432 -5.759 1.00 84.75 101 LEU A N 1
ATOM 851 C CA . LEU A 1 101 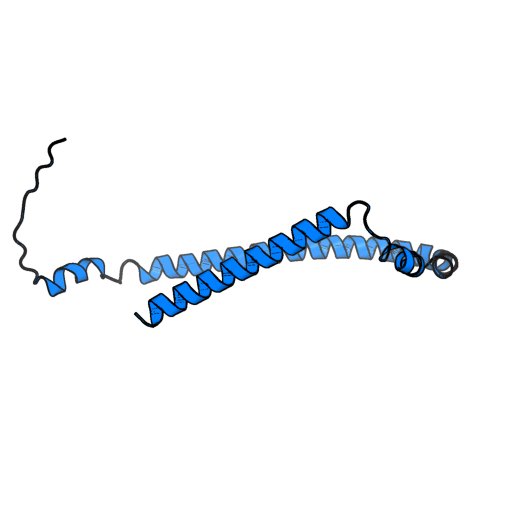? 5.512 -28.754 -4.474 1.00 84.75 101 LEU A CA 1
ATOM 852 C C . LEU A 1 101 ? 4.696 -27.458 -4.434 1.00 84.75 101 LEU A C 1
ATOM 854 O O . LEU A 1 101 ? 4.031 -27.189 -3.440 1.00 84.75 101 LEU A O 1
ATOM 858 N N . LEU A 1 102 ? 4.682 -26.696 -5.531 1.00 85.00 102 LEU A N 1
ATOM 859 C CA . LEU A 1 102 ? 3.875 -25.481 -5.640 1.00 85.00 102 LEU A CA 1
ATOM 860 C C . LEU A 1 102 ? 2.377 -25.800 -5.556 1.00 85.00 102 LEU A C 1
ATOM 862 O O . LEU A 1 102 ? 1.660 -25.165 -4.788 1.00 85.00 102 LEU A O 1
ATOM 866 N N . SER A 1 103 ? 1.912 -26.821 -6.280 1.00 88.12 103 SER A N 1
ATOM 867 C CA . SER A 1 103 ? 0.522 -27.282 -6.223 1.00 88.12 103 SER A CA 1
ATOM 868 C C . SER A 1 103 ? 0.142 -27.786 -4.829 1.00 88.12 103 SER A C 1
ATOM 870 O O . SER A 1 103 ? -0.922 -27.428 -4.326 1.00 88.12 103 SER A O 1
ATOM 872 N N . ALA A 1 104 ? 1.023 -28.543 -4.167 1.00 89.88 104 ALA A N 1
ATOM 873 C CA . ALA A 1 104 ? 0.788 -29.027 -2.811 1.00 89.88 104 ALA A CA 1
ATOM 874 C C . ALA A 1 104 ? 0.710 -27.879 -1.791 1.00 89.88 104 ALA A C 1
ATOM 876 O O . ALA A 1 104 ? -0.215 -27.846 -0.982 1.00 89.88 104 ALA A O 1
ATOM 877 N N . VAL A 1 105 ? 1.628 -26.908 -1.841 1.00 91.62 105 VAL A N 1
ATOM 878 C CA . VAL A 1 105 ? 1.637 -25.749 -0.929 1.00 91.62 105 VAL A CA 1
ATOM 879 C C . VAL A 1 105 ? 0.421 -24.849 -1.158 1.00 91.62 105 VAL A C 1
ATOM 881 O O . VAL A 1 105 ? -0.237 -24.457 -0.198 1.00 91.62 105 VAL A O 1
ATOM 884 N N . VAL A 1 106 ? 0.076 -24.552 -2.414 1.00 93.00 106 VAL A N 1
ATOM 885 C CA . VAL A 1 106 ? -1.096 -23.721 -2.735 1.00 93.00 106 VAL A CA 1
ATOM 886 C C . VAL A 1 106 ? -2.395 -24.437 -2.359 1.00 93.00 106 VAL A C 1
ATOM 888 O O . VAL A 1 106 ? -3.277 -23.822 -1.765 1.00 93.00 106 VAL A O 1
ATOM 891 N N . GLY A 1 107 ? -2.507 -25.736 -2.647 1.00 93.88 107 GLY A N 1
ATOM 892 C CA . GLY A 1 107 ? -3.687 -26.535 -2.316 1.00 93.88 107 GLY A CA 1
ATOM 893 C C . GLY A 1 107 ? -3.913 -26.649 -0.808 1.00 93.88 107 GLY A C 1
ATOM 894 O O . GLY A 1 107 ? -4.999 -26.342 -0.318 1.00 93.88 107 GLY A O 1
ATOM 895 N N . THR A 1 108 ? -2.872 -27.023 -0.060 1.00 93.88 108 THR A N 1
ATOM 896 C CA . THR A 1 108 ? -2.934 -27.111 1.410 1.00 93.88 108 THR A CA 1
ATOM 897 C C . THR A 1 108 ? -3.162 -25.744 2.057 1.00 93.88 108 THR A C 1
ATOM 899 O O . THR A 1 108 ? -3.985 -25.625 2.964 1.00 93.88 108 THR A O 1
ATOM 902 N N . GLY A 1 109 ? -2.516 -24.690 1.550 1.00 93.44 109 GLY A N 1
ATOM 903 C CA . GLY A 1 109 ? -2.732 -23.315 1.997 1.00 93.44 109 GLY A CA 1
ATOM 904 C C . GLY A 1 109 ? -4.173 -22.842 1.789 1.00 93.44 109 GLY A C 1
ATOM 905 O O . GLY A 1 109 ? -4.770 -22.283 2.707 1.00 93.44 109 GLY A O 1
ATOM 906 N N . ALA A 1 110 ? -4.765 -23.121 0.625 1.00 95.12 110 ALA A N 1
ATOM 907 C CA . ALA A 1 110 ? -6.157 -22.777 0.333 1.00 95.12 110 ALA A CA 1
ATOM 908 C C . ALA A 1 110 ? -7.147 -23.521 1.249 1.00 95.12 110 ALA A C 1
ATOM 910 O O . ALA A 1 110 ? -8.098 -22.916 1.745 1.00 95.12 110 ALA A O 1
ATOM 911 N N . GLN A 1 111 ? -6.905 -24.808 1.522 1.00 95.88 111 GLN A N 1
ATOM 912 C CA . GLN A 1 111 ? -7.724 -25.604 2.445 1.00 95.88 111 GLN A CA 1
ATOM 913 C C . GLN A 1 111 ? -7.679 -25.053 3.876 1.00 95.88 111 GLN A C 1
ATOM 915 O O . GLN A 1 111 ? -8.726 -24.888 4.504 1.00 95.88 111 GLN A O 1
ATOM 920 N N . LEU A 1 112 ? -6.484 -24.728 4.382 1.00 96.19 112 LEU A N 1
ATOM 921 C CA . LEU A 1 112 ? -6.315 -24.144 5.715 1.00 96.19 112 LEU A CA 1
ATOM 922 C C . LEU A 1 112 ? -6.944 -22.750 5.810 1.00 96.19 112 LEU A C 1
ATOM 924 O O . LEU A 1 112 ? -7.626 -22.461 6.791 1.00 96.19 112 LEU A O 1
ATOM 928 N N . ALA A 1 113 ? -6.769 -21.907 4.790 1.00 95.50 113 ALA A N 1
ATOM 929 C CA . ALA A 1 113 ? -7.366 -20.574 4.752 1.00 95.50 113 ALA A CA 1
ATOM 930 C C . ALA A 1 113 ? -8.901 -20.636 4.790 1.00 95.50 113 ALA A C 1
ATOM 932 O O . ALA A 1 113 ? -9.528 -19.904 5.557 1.00 95.50 113 ALA A O 1
ATOM 933 N N . LEU A 1 114 ? -9.506 -21.543 4.015 1.00 96.81 114 LEU A N 1
ATOM 934 C CA . LEU A 1 114 ? -10.954 -21.749 4.007 1.00 96.81 114 LEU A CA 1
ATOM 935 C C . LEU A 1 114 ? -11.458 -22.265 5.360 1.00 96.81 114 LEU A C 1
ATOM 937 O O . LEU A 1 114 ? -12.471 -21.774 5.858 1.00 96.81 114 LEU A O 1
ATOM 941 N N . LEU A 1 115 ? -10.743 -23.210 5.977 1.00 97.25 115 LEU A N 1
ATOM 942 C CA . LEU A 1 115 ? -11.080 -23.722 7.307 1.00 97.25 115 LEU A CA 1
ATOM 943 C C . LEU A 1 115 ? -11.050 -22.601 8.351 1.00 97.25 115 LEU A C 1
ATOM 945 O O . LEU A 1 115 ? -12.025 -22.425 9.078 1.00 97.25 115 LEU A O 1
ATOM 949 N N . VAL A 1 116 ? -9.965 -21.822 8.406 1.00 96.75 116 VAL A N 1
ATOM 950 C CA . VAL A 1 116 ? -9.821 -20.702 9.351 1.00 96.75 116 VAL A CA 1
ATOM 951 C C . VAL A 1 116 ? -10.936 -19.677 9.150 1.00 96.75 116 VAL A C 1
ATOM 953 O O . VAL A 1 116 ? -11.557 -19.253 10.124 1.00 96.75 116 VAL A O 1
ATOM 956 N N . LEU A 1 117 ? -11.243 -19.324 7.900 1.00 96.69 117 LEU A N 1
ATOM 957 C CA . LEU A 1 117 ? -12.327 -18.400 7.574 1.00 96.69 117 LEU A CA 1
ATOM 958 C C . LEU A 1 117 ? -13.682 -18.922 8.069 1.00 96.69 117 LEU A C 1
ATOM 960 O O . LEU A 1 117 ? -14.414 -18.180 8.721 1.00 96.69 117 LEU A O 1
ATOM 964 N N . LEU A 1 118 ? -14.009 -20.193 7.814 1.00 95.81 118 LEU A N 1
ATOM 965 C CA . LEU A 1 118 ? -15.262 -20.790 8.283 1.00 95.81 118 LEU A CA 1
ATOM 966 C C . LEU A 1 118 ? -15.352 -20.824 9.810 1.00 95.81 118 LEU A C 1
ATOM 968 O O . LEU A 1 118 ? -16.404 -20.506 10.358 1.00 95.81 118 LEU A O 1
ATOM 972 N N . VAL A 1 119 ? -14.261 -21.166 10.498 1.00 96.06 119 VAL A N 1
ATOM 973 C CA . VAL A 1 119 ? -14.214 -21.159 11.968 1.00 96.06 119 VAL A CA 1
ATOM 974 C C . VAL A 1 119 ? -14.469 -19.755 12.515 1.00 96.06 119 VAL A C 1
ATOM 976 O O . VAL A 1 119 ? -15.257 -19.606 13.445 1.00 96.06 119 VAL A O 1
ATOM 979 N N . ILE A 1 120 ? -13.864 -18.723 11.920 1.00 95.31 120 ILE A N 1
ATOM 980 C CA . ILE A 1 120 ? -14.091 -17.327 12.316 1.00 95.31 120 ILE A CA 1
ATOM 981 C C . ILE A 1 120 ? -15.556 -16.932 12.094 1.00 95.31 120 ILE A C 1
ATOM 983 O O . ILE A 1 120 ? -16.174 -16.368 12.995 1.00 95.31 120 ILE A O 1
ATOM 987 N N . LEU A 1 121 ? -16.136 -17.256 10.934 1.00 95.06 121 LEU A N 1
ATOM 988 C CA . LEU A 1 121 ? -17.543 -16.955 10.654 1.00 95.06 121 LEU A CA 1
ATOM 989 C C . LEU A 1 121 ? -18.482 -17.651 11.643 1.00 95.06 121 LEU A C 1
ATOM 991 O O . LEU A 1 121 ? -19.387 -17.011 12.174 1.00 95.06 121 LEU A O 1
ATOM 995 N N . LEU A 1 122 ? -18.252 -18.934 11.928 1.00 92.31 122 LEU A N 1
ATOM 996 C CA . LEU A 1 122 ? -19.044 -19.683 12.903 1.00 92.31 122 LEU A CA 1
ATOM 997 C C . LEU A 1 122 ? -18.881 -19.139 14.322 1.00 92.31 122 LEU A C 1
ATOM 999 O O . LEU A 1 122 ? -19.863 -19.105 15.056 1.00 92.31 122 LEU A O 1
ATOM 1003 N N . ALA A 1 123 ? -17.686 -18.687 14.707 1.00 92.06 123 ALA A N 1
ATOM 1004 C CA . ALA A 1 123 ? -17.466 -18.053 16.002 1.00 92.06 123 ALA A CA 1
ATOM 1005 C C . ALA A 1 123 ? -18.266 -16.749 16.124 1.00 92.06 123 ALA A C 1
ATOM 1007 O O . ALA A 1 123 ? -18.976 -16.569 17.108 1.00 92.06 123 ALA A O 1
ATOM 1008 N N . ILE A 1 124 ? -18.222 -15.887 15.102 1.00 91.69 124 ILE A N 1
ATOM 1009 C CA . ILE A 1 124 ? -18.981 -14.626 15.069 1.00 91.69 124 ILE A CA 1
ATOM 1010 C C . ILE A 1 124 ? -20.487 -14.901 15.146 1.00 91.69 124 ILE A C 1
ATOM 1012 O O . ILE A 1 124 ? -21.182 -14.317 15.976 1.00 91.69 124 ILE A O 1
ATOM 1016 N N . VAL A 1 125 ? -20.986 -15.819 14.314 1.00 92.44 125 VAL A N 1
ATOM 1017 C CA . VAL A 1 125 ? -22.394 -16.241 14.311 1.00 92.44 125 VAL A CA 1
ATOM 1018 C C . VAL A 1 125 ? -22.778 -16.818 15.676 1.00 92.44 125 VAL A C 1
ATOM 1020 O O . VAL A 1 125 ? -23.755 -16.379 16.270 1.00 92.44 125 VAL A O 1
ATOM 1023 N N . GLY A 1 126 ? -21.987 -17.736 16.229 1.00 85.62 126 GLY A N 1
ATOM 1024 C CA . GLY A 1 126 ? -22.236 -18.336 17.539 1.00 85.62 126 GLY A CA 1
ATOM 1025 C C . GLY A 1 126 ? -22.305 -17.308 18.668 1.00 85.62 126 GLY A C 1
ATOM 1026 O O . GLY A 1 126 ? -23.193 -17.398 19.504 1.00 85.62 126 GLY A O 1
ATOM 1027 N N . THR A 1 127 ? -21.436 -16.294 18.662 1.00 80.12 127 THR A N 1
ATOM 1028 C CA . THR A 1 127 ? -21.481 -15.195 19.643 1.00 80.12 127 THR A CA 1
ATOM 1029 C C . THR A 1 127 ? -22.622 -14.201 19.426 1.00 80.12 127 THR A C 1
ATOM 1031 O O . THR A 1 127 ? -22.912 -13.426 20.325 1.00 80.12 127 THR A O 1
ATOM 1034 N N . LEU A 1 128 ? -23.234 -14.175 18.237 1.00 75.88 128 LEU A N 1
ATOM 1035 C CA . LEU A 1 128 ? -24.356 -13.289 17.913 1.00 75.88 128 LEU A CA 1
ATOM 1036 C C . LEU A 1 128 ? -25.716 -13.936 18.219 1.00 75.88 128 LEU A C 1
ATOM 1038 O O . LEU A 1 128 ? -26.681 -13.227 18.495 1.00 75.88 128 LEU A O 1
ATOM 1042 N N . TYR A 1 129 ? -25.801 -15.267 18.124 1.00 66.81 129 TYR A N 1
ATOM 1043 C CA . TYR A 1 129 ? -27.026 -16.038 18.375 1.00 66.81 129 TYR A CA 1
ATOM 1044 C C . TYR A 1 129 ? -27.117 -16.630 19.796 1.00 66.81 129 TYR A C 1
ATOM 1046 O O . TYR A 1 129 ? -28.175 -17.154 20.147 1.00 66.81 129 TYR A O 1
ATOM 1054 N N . VAL A 1 130 ? -26.041 -16.556 20.591 1.00 53.66 130 VAL A N 1
ATOM 1055 C CA . VAL A 1 130 ? -26.029 -16.784 22.052 1.00 53.66 130 VAL A CA 1
ATOM 1056 C C . VAL A 1 130 ? -26.171 -15.448 22.761 1.00 53.66 130 VAL A C 1
ATOM 1058 O O . VAL A 1 130 ? -27.041 -15.360 23.654 1.00 53.66 130 VAL A O 1
#

Mean predicted aligned error: 18.6 Å

Organism: Gossypium aridum (NCBI:txid34290)

Secondary structure (DSSP, 8-state):
----------SS-GGGTTGGGG-GGGTHHHHHHHHHHHHHHHHHHHHHHHHHHHHHHHHHHHHHHHHHHHHHHHHHHHHTT--THHHHTTTTTSPPTTHHHHHHHHHHHHHHHHHHHHHHHHHHHHHHH-

Solvent-accessible surface area (backbone atoms only — not comparable to full-atom values): 7926 Å² total; per-residue (Å²): 140,85,86,85,88,83,90,76,93,71,92,67,54,80,87,58,62,61,51,73,81,60,63,54,88,79,56,55,69,65,53,51,54,50,52,53,50,54,53,51,53,50,52,53,52,52,52,50,53,52,49,51,53,48,52,53,49,50,55,51,48,53,57,44,50,69,46,37,71,75,40,41,83,64,41,60,72,55,52,75,79,60,64,60,70,72,65,46,67,68,58,75,73,54,79,61,100,52,55,69,61,52,51,49,52,53,50,53,49,52,53,52,52,52,50,54,50,51,52,53,51,50,50,53,49,52,67,70,77,104

Foldse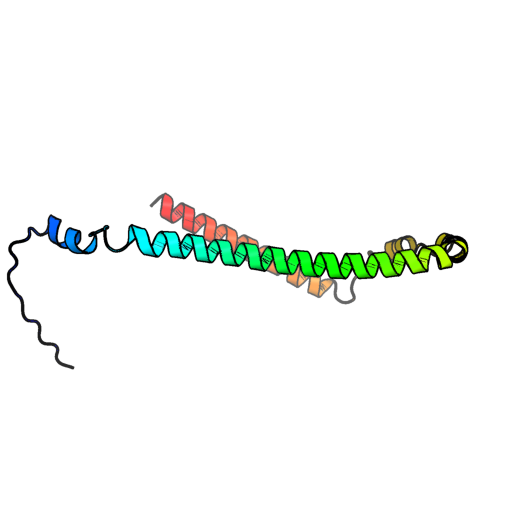ek 3Di:
DDDDDDDDDDPDDPVCPCVVVVPPPVPPPPPVVVVVVVVVVVVVVVVVVVVVVVVVVVVVVVVVVVVCVVCVVVVVVVVVVPPCVVVCVVVVPDQPPPNPVVCVCVVVVVVVVVVVVVVVVVVVVVVVVD